Protein AF-G5ADM9-F1 (afdb_monomer)

Sequence (93 aa):
MHGRFISLSQLSFEIRAANVEQGPGGCNVAKTKTNMALCESTLRHAFPKLETSERGRQLAARLRGQRSETSGVAVFGWDNEEGRVLSVGSESD

Nearest PDB structures (foldseek):
  3d2l-assembly1_A  TM=5.410E-01  e=1.944E+00  Exiguobacterium sibiricum 255-15
  7zkg-assembly1_A  TM=5.712E-01  e=9.875E+00  Streptomyces griseofuscus
  5w17-assembly1_A  TM=4.490E-01  e=7.387E+00  Campylobacter jejuni subsp. jejuni NCTC 11168 = ATCC 700819
  5w2d-assembly1_A  TM=4.414E-01  e=7.829E+00  Campylobacter jejuni

Mean predicted aligned error: 8.53 Å

Solvent-accessible surface area (backbone atoms only — not comparable to full-atom values): 5407 Å² total; per-residue (Å²): 135,86,85,81,87,73,72,66,75,51,102,45,37,41,49,41,72,79,46,78,44,85,41,79,95,65,22,40,36,27,40,32,42,36,42,34,43,31,39,71,69,48,44,46,67,80,38,72,66,39,66,79,43,72,72,30,38,56,50,49,62,69,44,46,78,39,72,49,80,41,53,34,40,35,39,32,36,56,37,84,90,78,74,41,79,76,43,80,49,77,51,66,117

Secondary structure (DSSP, 8-state):
--PPP----BTTEEEEEEEEEE-GGG-EEEEEEEEEE--HHHHHHH-TTGGGSHHHHHHHHHHTT-EEEEEEEEEEEEETTTTEEEEEEEEE-

pLDDT: mean 81.34, std 14.5, range [35.28, 96.69]

Radius of gyration: 17.34 Å; Cα contacts (8 Å, |Δi|>4): 164; chains: 1; bounding box: 40×20×50 Å

Foldseek 3Di:
DDDDWDWDDDPFKTKTFPDWDQDPPRKIKTKIKIKGQLAPVNCCVVPVCQCVDPNSVVVSVVSHRDMDIKIKMKIFDADPVVGDTPDIDMDID

Organism: Phytophthora sojae (strain P6497) (NCBI:txid1094619)

Structure (mmCIF, N/CA/C/O backbone):
data_AF-G5ADM9-F1
#
_entry.id   AF-G5ADM9-F1
#
loop_
_atom_site.group_PDB
_atom_site.id
_atom_site.type_symbol
_atom_site.label_atom_id
_atom_site.label_alt_id
_atom_site.label_comp_id
_atom_site.label_asym_id
_atom_site.label_entity_id
_atom_site.label_seq_id
_atom_site.pdbx_PDB_ins_code
_atom_site.Cartn_x
_atom_site.Cartn_y
_atom_site.Cartn_z
_atom_site.occupancy
_atom_site.B_iso_or_equiv
_atom_site.auth_seq_id
_atom_site.auth_c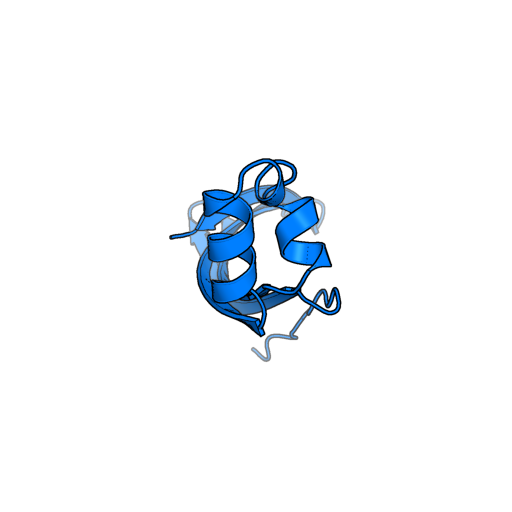omp_id
_atom_site.auth_asym_id
_atom_site.auth_atom_id
_atom_site.pdbx_PDB_model_num
ATOM 1 N N . MET A 1 1 ? 0.483 -2.257 -28.163 1.00 35.28 1 MET A N 1
ATOM 2 C CA . MET A 1 1 ? 0.940 -3.200 -27.121 1.00 35.28 1 MET A CA 1
ATOM 3 C C . MET A 1 1 ? -0.264 -3.559 -26.266 1.00 35.28 1 MET A C 1
ATOM 5 O O . MET A 1 1 ? -0.890 -2.652 -25.740 1.00 35.28 1 MET A O 1
ATOM 9 N N . HIS A 1 2 ? -0.654 -4.834 -26.206 1.00 40.78 2 HIS A N 1
ATOM 10 C CA . HIS A 1 2 ? -1.789 -5.285 -25.393 1.00 40.78 2 HIS A CA 1
ATOM 11 C C . HIS A 1 2 ? -1.264 -5.676 -24.006 1.00 40.78 2 HIS A C 1
ATOM 13 O O . HIS A 1 2 ? -0.666 -6.739 -23.854 1.00 40.78 2 HIS A O 1
ATOM 19 N N . GLY A 1 3 ? -1.416 -4.792 -23.016 1.00 36.22 3 GLY A N 1
ATOM 20 C CA . GLY A 1 3 ? -1.034 -5.074 -21.631 1.00 36.22 3 GLY A CA 1
ATOM 21 C C . GLY A 1 3 ? -1.901 -6.196 -21.057 1.00 36.22 3 GLY A C 1
ATOM 22 O O . GLY A 1 3 ? -3.127 -6.107 -21.069 1.00 36.22 3 GLY A O 1
ATOM 23 N N . ARG A 1 4 ? -1.273 -7.277 -20.587 1.00 41.06 4 ARG A N 1
ATOM 24 C CA . ARG A 1 4 ? -1.953 -8.409 -19.947 1.00 41.06 4 ARG A CA 1
ATOM 25 C C . ARG A 1 4 ? -2.092 -8.119 -18.452 1.00 41.06 4 ARG A C 1
ATOM 27 O O . ARG A 1 4 ? -1.094 -7.958 -17.758 1.00 41.06 4 ARG A O 1
ATOM 34 N N . PHE A 1 5 ? -3.332 -8.048 -17.974 1.00 51.03 5 PHE A N 1
ATOM 35 C CA . PHE A 1 5 ? -3.658 -7.796 -16.572 1.00 51.03 5 PHE A CA 1
ATOM 36 C C . PHE A 1 5 ? -3.275 -8.994 -15.690 1.00 51.03 5 PHE A C 1
ATOM 38 O O . PHE A 1 5 ? -3.641 -10.130 -15.991 1.00 51.03 5 PHE A O 1
ATOM 45 N N . ILE A 1 6 ? -2.571 -8.735 -14.586 1.00 47.03 6 ILE A N 1
ATOM 46 C CA . ILE A 1 6 ? -2.330 -9.702 -13.508 1.00 47.03 6 ILE A CA 1
ATOM 47 C C . ILE A 1 6 ? -3.017 -9.136 -12.263 1.00 47.03 6 ILE A C 1
ATOM 49 O O . ILE A 1 6 ? -2.649 -8.062 -11.797 1.00 47.03 6 ILE A O 1
ATOM 53 N N . SER A 1 7 ? -4.043 -9.830 -11.768 1.00 45.12 7 SER A N 1
ATOM 54 C CA . SER A 1 7 ? -4.765 -9.479 -10.540 1.00 45.12 7 SER A CA 1
ATOM 55 C C . SER A 1 7 ? -4.446 -10.518 -9.468 1.00 45.12 7 SER A C 1
ATOM 57 O O . SER A 1 7 ? -4.631 -11.715 -9.687 1.00 45.12 7 SER A O 1
ATOM 59 N N . LEU A 1 8 ? -3.939 -10.067 -8.321 1.00 47.31 8 LEU A N 1
ATOM 60 C CA . LEU A 1 8 ? -3.836 -10.870 -7.103 1.00 47.31 8 LEU A CA 1
ATOM 61 C C . LEU A 1 8 ? -5.109 -10.625 -6.294 1.00 47.31 8 LEU A C 1
ATOM 63 O O . LEU A 1 8 ? -5.209 -9.626 -5.587 1.00 47.31 8 LEU A O 1
ATOM 67 N N . SER A 1 9 ? -6.095 -11.514 -6.422 1.00 47.50 9 SER A N 1
ATOM 68 C CA . SER A 1 9 ? -7.326 -11.432 -5.639 1.00 47.50 9 SER A CA 1
ATOM 69 C C . SER A 1 9 ? -7.163 -12.184 -4.318 1.00 47.50 9 SER A C 1
ATOM 71 O O . SER A 1 9 ? -7.258 -13.412 -4.273 1.00 47.50 9 SER A O 1
ATOM 73 N N . GLN A 1 10 ? -6.975 -11.455 -3.224 1.00 53.22 10 GLN A N 1
ATOM 74 C CA . GLN A 1 10 ? -7.532 -11.901 -1.947 1.00 53.22 10 GLN A CA 1
ATOM 75 C C . GLN A 1 10 ? -8.979 -11.386 -1.913 1.00 53.22 10 GLN A C 1
ATOM 77 O O . GLN A 1 10 ? -9.254 -10.321 -2.450 1.00 53.22 10 GLN A O 1
ATOM 82 N N . LEU A 1 11 ? -9.933 -12.125 -1.339 1.00 58.62 11 LEU A N 1
ATOM 83 C CA . LEU A 1 11 ? -11.379 -11.821 -1.431 1.00 58.62 11 LEU A CA 1
ATOM 84 C C . LEU A 1 11 ? -11.787 -10.382 -1.032 1.00 58.62 11 LEU A C 1
ATOM 86 O O . LEU A 1 11 ? -12.882 -9.944 -1.376 1.00 58.62 11 LEU A O 1
ATOM 90 N N . SER A 1 12 ? -10.928 -9.647 -0.321 1.00 65.50 12 SER A N 1
ATOM 91 C CA . SER A 1 12 ? -11.134 -8.256 0.089 1.00 65.50 12 SER A CA 1
ATOM 92 C C . SER A 1 12 ? -10.165 -7.247 -0.540 1.00 65.50 12 SER A C 1
ATOM 94 O O . SER A 1 12 ? -10.255 -6.066 -0.210 1.00 65.50 12 SER A O 1
ATOM 96 N N . PHE A 1 13 ? -9.258 -7.676 -1.419 1.00 70.38 13 PHE A N 1
ATOM 97 C CA . PHE A 1 13 ? -8.166 -6.859 -1.935 1.00 70.38 13 PHE A CA 1
ATOM 98 C C . PHE A 1 13 ? -7.934 -7.104 -3.424 1.00 70.38 13 PHE A C 1
ATOM 100 O O . PHE A 1 13 ? -7.667 -8.227 -3.854 1.00 70.38 13 PHE A O 1
ATOM 107 N N . GLU A 1 14 ? -8.016 -6.030 -4.200 1.00 79.44 14 GLU A N 1
ATOM 108 C CA . GLU A 1 14 ? -7.742 -6.034 -5.626 1.00 79.44 14 GLU A CA 1
ATOM 109 C C . GLU A 1 14 ? -6.768 -4.904 -5.965 1.00 79.44 14 GLU A C 1
ATOM 111 O O . GLU A 1 14 ? -7.082 -3.730 -5.774 1.00 79.44 14 GLU A O 1
ATOM 116 N N . ILE A 1 15 ? -5.604 -5.254 -6.515 1.00 76.19 15 ILE A N 1
ATOM 117 C CA . ILE A 1 15 ? -4.700 -4.290 -7.151 1.00 76.19 15 ILE A CA 1
ATOM 118 C C . ILE A 1 15 ? -4.862 -4.419 -8.656 1.00 76.19 15 ILE A C 1
ATOM 120 O O . ILE A 1 15 ? -4.718 -5.505 -9.221 1.00 76.19 15 ILE A O 1
ATOM 124 N N . ARG A 1 16 ? -5.097 -3.291 -9.319 1.00 78.25 16 ARG A N 1
ATOM 125 C CA . ARG A 1 16 ? -5.056 -3.184 -10.774 1.00 78.25 16 ARG A CA 1
ATOM 126 C C . ARG A 1 16 ? -3.915 -2.272 -11.183 1.00 78.25 16 ARG A C 1
ATOM 128 O O . ARG A 1 16 ? -3.885 -1.109 -10.792 1.00 78.25 16 ARG A O 1
ATOM 135 N N . ALA A 1 17 ? -3.009 -2.780 -12.012 1.00 74.88 17 ALA A N 1
ATOM 136 C CA . ALA A 1 17 ? -2.107 -1.925 -12.771 1.00 74.88 17 ALA A CA 1
ATOM 137 C C . ALA A 1 17 ? -2.907 -1.282 -13.914 1.00 74.88 17 ALA A C 1
ATOM 139 O O . ALA A 1 17 ? -3.450 -1.985 -14.765 1.00 74.88 17 ALA A O 1
ATOM 140 N N . ALA A 1 18 ? -3.027 0.043 -13.898 1.00 70.81 18 ALA A N 1
ATOM 141 C CA . ALA A 1 18 ? -3.748 0.802 -14.915 1.00 70.81 18 ALA A CA 1
ATOM 142 C C . ALA A 1 18 ? -2.880 1.046 -16.156 1.00 70.81 18 ALA A C 1
ATOM 144 O O . ALA A 1 18 ? -3.380 1.010 -17.276 1.00 70.81 18 ALA A O 1
ATOM 145 N N . ASN A 1 19 ? -1.582 1.275 -15.954 1.00 79.25 19 ASN A N 1
ATOM 146 C CA . ASN A 1 19 ? -0.605 1.375 -17.028 1.00 79.25 19 ASN A CA 1
ATOM 147 C C . ASN A 1 19 ? 0.774 0.962 -16.520 1.00 79.25 19 ASN A C 1
ATOM 149 O O . ASN A 1 19 ? 1.077 1.200 -15.350 1.00 79.25 19 ASN A O 1
ATOM 153 N N . VAL A 1 20 ? 1.586 0.377 -17.398 1.00 82.38 20 VAL A N 1
ATOM 154 C CA . VAL A 1 20 ? 3.006 0.110 -17.156 1.00 82.38 20 VAL A CA 1
ATOM 155 C C . VAL A 1 20 ? 3.789 0.851 -18.226 1.00 82.38 20 VAL A C 1
ATOM 157 O O . VAL A 1 20 ? 3.600 0.614 -19.417 1.00 82.38 20 VAL A O 1
ATOM 160 N N . GLU A 1 21 ? 4.643 1.764 -17.794 1.00 86.00 21 GLU A N 1
ATOM 161 C CA . GLU A 1 21 ? 5.432 2.639 -18.654 1.00 86.00 21 GLU A CA 1
ATOM 162 C C . GLU A 1 21 ? 6.917 2.482 -18.322 1.00 86.00 21 GLU A C 1
ATOM 164 O O . GLU A 1 21 ? 7.289 2.126 -17.200 1.00 86.00 21 GLU A O 1
ATOM 169 N N . GLN A 1 22 ? 7.782 2.752 -19.297 1.00 83.12 22 GLN A N 1
ATOM 170 C CA . GLN A 1 22 ? 9.219 2.760 -19.062 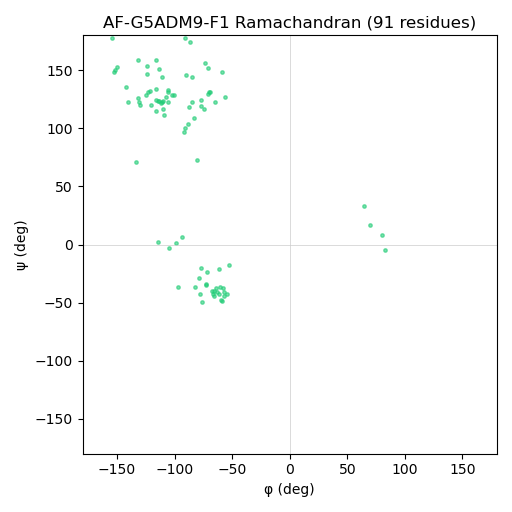1.00 83.12 22 GLN A CA 1
ATOM 171 C C . GLN A 1 22 ? 9.601 4.057 -18.341 1.00 83.12 22 GLN A C 1
ATOM 173 O O . GLN A 1 22 ? 9.366 5.156 -18.842 1.00 83.12 22 GLN A O 1
ATOM 178 N N . GLY A 1 23 ? 10.160 3.919 -17.145 1.00 80.00 23 GLY A N 1
ATOM 179 C CA . GLY A 1 23 ? 10.668 5.014 -16.335 1.00 80.00 23 GLY A CA 1
ATOM 180 C C . GLY A 1 23 ? 12.152 5.308 -16.584 1.00 80.00 23 GLY A C 1
ATOM 181 O O . GLY A 1 23 ? 12.829 4.611 -17.348 1.00 80.00 23 GLY A O 1
ATOM 182 N N . PRO A 1 24 ? 12.692 6.339 -15.915 1.00 76.75 24 PRO A N 1
ATOM 183 C CA . PRO A 1 24 ? 14.109 6.680 -15.988 1.00 76.75 24 PRO A CA 1
ATOM 184 C C . PRO A 1 24 ? 15.000 5.518 -15.529 1.00 76.75 24 PRO A C 1
ATOM 186 O O . PRO A 1 24 ? 14.626 4.745 -14.648 1.00 76.75 24 PRO A O 1
ATOM 189 N N . GLY A 1 25 ? 16.197 5.407 -16.108 1.00 79.88 25 GLY A N 1
ATOM 190 C CA . GLY A 1 25 ? 17.186 4.407 -15.687 1.00 79.88 25 GLY A CA 1
ATOM 191 C C . GLY A 1 25 ? 16.823 2.955 -16.017 1.00 79.88 25 GLY A C 1
ATOM 192 O O . GLY A 1 25 ? 17.402 2.047 -15.433 1.00 79.88 25 GLY A O 1
ATOM 193 N N . GLY A 1 26 ? 15.872 2.720 -16.930 1.00 78.38 26 GLY A N 1
ATOM 194 C CA . GLY A 1 26 ? 15.454 1.368 -17.324 1.00 78.38 26 GLY A CA 1
ATOM 195 C C . GLY A 1 26 ? 14.472 0.702 -16.355 1.00 78.38 26 GLY A C 1
ATOM 196 O O . GLY A 1 26 ? 14.159 -0.474 -16.523 1.00 78.38 26 GLY A O 1
ATOM 197 N N . CYS A 1 27 ? 13.964 1.439 -15.364 1.00 81.88 27 CYS A N 1
ATOM 198 C CA . CYS A 1 27 ? 12.915 0.960 -14.471 1.00 81.88 27 CYS A CA 1
ATOM 199 C C . CYS A 1 27 ? 11.569 0.861 -15.202 1.00 81.88 27 CYS A C 1
ATOM 201 O O . CYS A 1 27 ? 11.287 1.640 -16.109 1.00 81.88 27 CYS A O 1
ATOM 203 N N . ASN A 1 28 ? 10.695 -0.041 -14.762 1.00 85.75 28 ASN A N 1
ATOM 204 C CA . ASN A 1 28 ? 9.295 -0.065 -15.184 1.00 85.75 28 ASN A CA 1
ATOM 205 C C . ASN A 1 28 ? 8.432 0.573 -14.097 1.00 85.75 28 ASN A C 1
ATOM 207 O O . ASN A 1 28 ? 8.527 0.206 -12.929 1.00 85.75 28 ASN A O 1
ATOM 211 N N . VAL A 1 29 ? 7.586 1.525 -14.471 1.00 86.50 29 VAL A N 1
ATOM 212 C CA . VAL A 1 29 ? 6.713 2.252 -13.549 1.00 86.50 29 VAL A CA 1
ATOM 213 C C . VAL A 1 29 ? 5.274 1.860 -13.835 1.00 86.50 29 VAL A C 1
ATOM 215 O O . VAL A 1 29 ? 4.785 2.027 -14.950 1.00 86.50 29 VAL A O 1
ATOM 218 N N . ALA A 1 30 ? 4.585 1.338 -12.826 1.00 88.06 30 ALA A N 1
ATOM 219 C CA . ALA A 1 30 ? 3.191 0.950 -12.911 1.00 88.06 30 ALA A CA 1
ATOM 220 C C . ALA A 1 30 ? 2.322 1.879 -12.065 1.00 88.06 30 ALA A C 1
ATOM 222 O O . ALA A 1 30 ? 2.502 1.972 -10.852 1.00 88.06 30 ALA A O 1
ATOM 223 N N . LYS A 1 31 ? 1.332 2.524 -12.685 1.00 88.25 31 LYS A N 1
ATOM 224 C CA . LYS A 1 31 ? 0.270 3.211 -11.937 1.00 88.25 31 LYS A CA 1
ATOM 225 C C . LYS A 1 31 ? -0.701 2.163 -11.420 1.00 88.25 31 LYS A C 1
ATOM 227 O O . LYS A 1 31 ? -1.231 1.381 -12.214 1.00 88.25 31 LYS A O 1
ATOM 232 N N . THR A 1 32 ? -0.939 2.138 -10.118 1.00 85.88 32 THR A N 1
ATOM 233 C CA . THR A 1 32 ? -1.822 1.168 -9.475 1.00 85.88 32 THR A CA 1
ATOM 234 C C . THR A 1 32 ? -3.084 1.838 -8.956 1.00 85.88 32 THR A C 1
ATOM 236 O O . THR A 1 32 ? -3.079 2.976 -8.492 1.00 85.88 32 THR A O 1
ATOM 239 N N . LYS A 1 33 ? -4.192 1.108 -9.047 1.00 87.12 33 LYS A N 1
ATOM 240 C CA . LYS A 1 33 ? -5.397 1.360 -8.268 1.00 87.12 33 LYS A CA 1
ATOM 241 C C . LYS A 1 33 ? -5.632 0.170 -7.362 1.00 87.12 33 LYS A C 1
ATOM 243 O O . LYS A 1 33 ? -5.734 -0.961 -7.841 1.00 87.12 33 LYS A O 1
ATOM 248 N N . THR A 1 34 ? -5.737 0.441 -6.075 1.00 85.12 34 THR A N 1
ATOM 249 C CA . THR A 1 34 ? -5.981 -0.557 -5.046 1.00 85.12 34 THR A CA 1
ATOM 250 C C . THR A 1 34 ? -7.385 -0.364 -4.515 1.00 85.12 34 THR A C 1
ATOM 252 O O . THR A 1 34 ? -7.698 0.672 -3.937 1.00 85.12 34 THR A O 1
ATOM 255 N N . ASN A 1 35 ? -8.228 -1.370 -4.708 1.00 85.31 35 ASN A N 1
ATOM 256 C CA . ASN A 1 35 ? -9.566 -1.421 -4.152 1.00 85.31 35 ASN A CA 1
ATOM 257 C C . ASN A 1 35 ? -9.592 -2.421 -3.004 1.00 85.31 35 ASN A C 1
ATOM 259 O O . ASN A 1 35 ? -9.277 -3.600 -3.181 1.00 85.31 35 ASN A O 1
ATOM 263 N N . MET A 1 36 ? -9.990 -1.954 -1.826 1.00 85.88 36 MET A N 1
ATOM 264 C CA . MET A 1 36 ? -10.070 -2.784 -0.633 1.00 85.88 36 MET A CA 1
ATOM 265 C C . MET A 1 36 ? -11.468 -2.716 -0.029 1.00 85.88 36 MET A C 1
ATOM 267 O O . MET A 1 36 ? -12.011 -1.641 0.222 1.00 85.88 36 MET A O 1
ATOM 271 N N . ALA A 1 37 ? -12.057 -3.882 0.221 1.00 87.62 37 ALA A N 1
ATOM 272 C CA . ALA A 1 37 ? -13.260 -3.999 1.027 1.00 87.62 37 ALA A CA 1
ATOM 273 C C . ALA A 1 37 ? -12.871 -4.070 2.509 1.00 87.62 37 ALA A C 1
ATOM 275 O O . ALA A 1 37 ? -12.149 -4.974 2.945 1.00 87.62 37 ALA A O 1
ATOM 276 N N . LEU A 1 38 ? -13.397 -3.140 3.301 1.00 88.50 38 LEU A N 1
ATOM 277 C CA . LEU A 1 38 ? -13.238 -3.124 4.749 1.00 88.50 38 LEU A CA 1
ATOM 278 C C . LEU A 1 38 ? -14.230 -4.111 5.374 1.00 88.50 38 LEU A C 1
ATOM 280 O O . LEU A 1 38 ? -15.254 -3.736 5.938 1.00 88.50 38 LEU A O 1
ATOM 284 N N . CYS A 1 39 ? -13.964 -5.408 5.229 1.00 87.88 39 CYS A N 1
ATOM 285 C CA . CYS A 1 39 ? -14.686 -6.452 5.950 1.00 87.88 39 CYS A CA 1
ATOM 286 C C . CYS A 1 39 ? -14.053 -6.707 7.328 1.00 87.88 39 CYS A C 1
ATOM 288 O O . CYS A 1 39 ? -13.007 -6.155 7.674 1.00 87.88 39 CYS A O 1
ATOM 290 N N . GLU A 1 40 ? -14.697 -7.549 8.135 1.00 87.00 40 GLU A N 1
ATOM 291 C CA . GLU A 1 40 ? -14.234 -7.859 9.490 1.00 87.00 40 GLU A CA 1
ATOM 292 C C . GLU A 1 40 ? -12.799 -8.409 9.522 1.00 87.00 40 GLU A C 1
ATOM 294 O O . GLU A 1 40 ? -12.010 -8.002 10.374 1.00 87.00 40 GLU A O 1
ATOM 299 N N . SER A 1 41 ? -12.425 -9.280 8.577 1.00 86.25 41 SER A N 1
ATOM 300 C CA . SER A 1 41 ? -11.059 -9.810 8.494 1.00 86.25 41 SER A CA 1
ATOM 301 C C . SER A 1 41 ? -10.039 -8.730 8.128 1.00 86.25 41 SER A C 1
ATOM 303 O O . SER A 1 41 ? -8.993 -8.658 8.770 1.00 86.25 41 SER A O 1
ATOM 305 N N . THR A 1 42 ? -10.357 -7.847 7.173 1.00 84.56 42 THR A N 1
ATOM 306 C CA . THR A 1 42 ? -9.504 -6.707 6.802 1.00 84.56 42 THR A CA 1
ATOM 307 C C . THR A 1 42 ? -9.260 -5.788 7.999 1.00 84.56 42 THR A 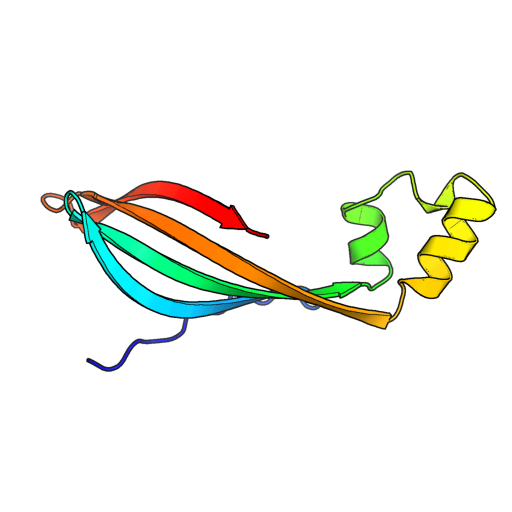C 1
ATOM 309 O O . THR A 1 42 ? -8.115 -5.462 8.302 1.00 84.56 42 THR A O 1
ATOM 312 N N . LEU A 1 43 ? -10.317 -5.411 8.728 1.00 88.81 43 LEU A N 1
ATOM 313 C CA . LEU A 1 43 ? -10.200 -4.519 9.885 1.00 88.81 43 LEU A CA 1
ATOM 314 C C . LEU A 1 43 ? -9.412 -5.154 11.036 1.00 88.81 43 LEU A C 1
ATOM 316 O O . LEU A 1 43 ? -8.589 -4.476 11.646 1.00 88.81 43 LEU A O 1
ATOM 320 N N . ARG A 1 44 ? -9.607 -6.451 11.307 1.00 88.44 44 ARG A N 1
ATOM 321 C CA . ARG A 1 44 ? -8.823 -7.181 12.318 1.00 88.44 44 ARG A CA 1
ATOM 322 C C . ARG A 1 44 ? -7.345 -7.277 11.959 1.00 88.44 44 ARG A C 1
ATOM 324 O O . ARG A 1 44 ? -6.508 -7.213 12.852 1.00 88.44 44 ARG A O 1
ATOM 331 N N . HIS A 1 45 ? -7.029 -7.446 10.677 1.00 85.62 45 HIS A N 1
ATOM 332 C CA . HIS A 1 45 ? -5.648 -7.568 10.227 1.00 85.62 45 HIS A CA 1
ATOM 333 C C . HIS A 1 45 ? -4.932 -6.211 10.205 1.00 85.62 45 HIS A C 1
ATOM 335 O O . HIS A 1 45 ? -3.856 -6.079 10.780 1.00 85.62 45 HIS A O 1
ATOM 341 N N . ALA A 1 46 ? -5.546 -5.192 9.597 1.00 85.12 46 ALA A N 1
ATOM 342 C CA . ALA A 1 46 ? -4.958 -3.858 9.470 1.00 85.12 46 ALA A CA 1
ATOM 343 C C . ALA A 1 46 ? -4.946 -3.083 10.800 1.00 85.12 46 ALA A C 1
ATOM 345 O O . ALA A 1 46 ? -4.020 -2.323 11.075 1.00 85.12 46 ALA A O 1
ATOM 346 N N . PHE A 1 47 ? -5.959 -3.288 11.647 1.00 89.69 47 PHE A N 1
ATOM 347 C CA . PHE A 1 47 ? -6.127 -2.570 12.907 1.00 89.69 47 PHE A CA 1
ATOM 348 C C . PHE A 1 47 ? -6.452 -3.544 14.055 1.00 89.69 47 PHE A C 1
ATOM 350 O O . PHE A 1 47 ? -7.559 -3.532 14.598 1.00 89.69 47 PHE A O 1
ATOM 357 N N . PRO A 1 48 ? -5.488 -4.366 14.506 1.00 90.69 48 PRO A N 1
ATOM 358 C CA . PRO A 1 48 ? -5.736 -5.446 15.471 1.00 90.69 48 PRO A CA 1
ATOM 359 C C . PRO A 1 48 ? -6.265 -4.964 16.828 1.00 90.69 48 PRO A C 1
ATOM 361 O O . PRO A 1 48 ? -6.894 -5.720 17.562 1.00 90.69 48 PRO A O 1
ATOM 364 N N . LYS A 1 49 ? -6.041 -3.689 17.169 1.00 94.00 49 LYS A N 1
ATOM 365 C CA . LYS A 1 49 ? -6.522 -3.075 18.415 1.00 94.00 49 LYS A CA 1
ATOM 366 C C . LYS A 1 49 ? -7.808 -2.260 18.247 1.00 94.00 49 LYS A C 1
ATOM 368 O O . LYS A 1 49 ? -8.286 -1.696 19.232 1.00 94.00 49 LYS A O 1
ATOM 373 N N . LEU A 1 50 ? -8.379 -2.200 17.041 1.00 93.69 50 LEU A N 1
ATOM 374 C CA . LEU A 1 50 ? -9.522 -1.341 16.729 1.00 93.69 50 LEU A CA 1
ATOM 375 C C . LEU A 1 50 ? -10.723 -1.633 17.627 1.00 93.69 50 LEU A C 1
ATOM 377 O O . LEU A 1 50 ? -11.372 -0.706 18.070 1.00 93.69 50 LEU A O 1
ATOM 381 N N . GLU A 1 51 ? -10.991 -2.888 17.978 1.00 93.44 51 GLU A N 1
ATOM 382 C CA . GLU A 1 51 ? -12.194 -3.255 18.745 1.00 93.44 51 GLU A CA 1
ATOM 383 C C . GLU A 1 51 ? -11.982 -3.312 20.272 1.00 93.44 51 GLU A C 1
ATOM 385 O O . GLU A 1 51 ? -12.893 -3.674 21.023 1.00 93.44 51 GLU A O 1
ATOM 39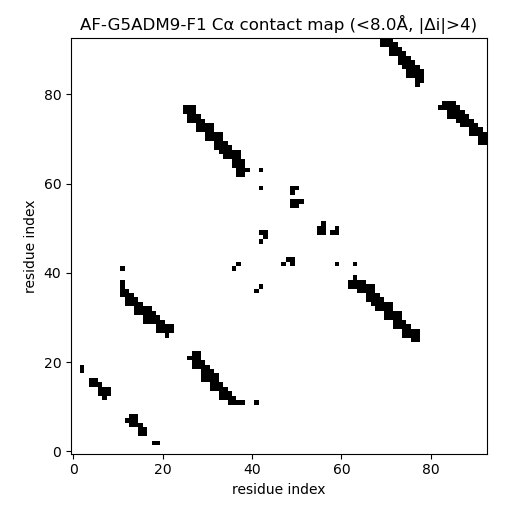0 N N . THR A 1 52 ? -10.802 -2.913 20.762 1.00 95.69 52 THR A N 1
ATOM 391 C CA . THR A 1 52 ? -10.460 -2.981 22.199 1.00 95.69 52 THR A CA 1
ATOM 392 C C . THR A 1 52 ? -11.200 -1.947 23.051 1.00 95.69 52 THR A C 1
ATOM 394 O O . THR A 1 52 ? -11.414 -2.165 24.240 1.00 95.69 52 THR A O 1
ATOM 397 N N . SER A 1 53 ? -11.654 -0.847 22.447 1.00 96.38 53 SER A N 1
ATOM 398 C CA . SER A 1 53 ? -12.441 0.202 23.106 1.00 96.38 53 SER A CA 1
ATOM 399 C C . SER A 1 53 ? -13.844 0.300 22.510 1.00 96.38 53 SER A C 1
ATOM 401 O O . SER A 1 53 ? -14.080 -0.103 21.372 1.00 96.38 53 SER A O 1
ATOM 403 N N . GLU A 1 54 ? -14.783 0.879 23.258 1.00 96.38 54 GLU A N 1
ATOM 404 C CA . GLU A 1 54 ? -16.142 1.123 22.764 1.00 96.38 54 GLU A CA 1
ATOM 405 C C . GLU A 1 54 ? -16.153 2.030 21.527 1.00 96.38 54 GLU A C 1
ATOM 407 O O . GLU A 1 54 ? -16.740 1.675 20.504 1.00 96.38 54 GLU A O 1
ATOM 412 N N . ARG A 1 55 ? -15.417 3.148 21.575 1.00 96.06 55 ARG A N 1
ATOM 413 C CA . ARG A 1 55 ? -15.232 4.050 20.428 1.00 96.06 55 ARG A CA 1
ATOM 414 C C . ARG A 1 55 ? -14.693 3.304 19.209 1.00 96.06 55 ARG A C 1
ATOM 416 O O . ARG A 1 55 ? -15.132 3.529 18.085 1.00 96.06 55 ARG A O 1
ATOM 423 N N . GLY A 1 56 ? -13.732 2.420 19.438 1.00 96.06 56 GLY A N 1
ATOM 424 C CA . GLY A 1 56 ? -13.122 1.622 18.395 1.00 96.06 56 GLY A CA 1
ATOM 425 C C . GLY A 1 56 ? -14.081 0.599 17.770 1.00 96.06 56 GLY A C 1
ATOM 426 O O . GLY A 1 56 ? -14.136 0.491 16.547 1.00 96.06 56 GLY A O 1
ATOM 427 N N . ARG A 1 57 ? -14.933 -0.059 18.570 1.00 95.62 57 ARG A N 1
ATOM 428 C CA . ARG A 1 57 ? -16.020 -0.923 18.066 1.00 95.62 57 ARG A CA 1
ATOM 429 C C . ARG A 1 57 ? -17.038 -0.154 17.225 1.00 95.62 57 ARG A C 1
ATOM 431 O O . ARG A 1 57 ? -17.438 -0.633 16.167 1.00 95.62 57 ARG A O 1
ATOM 438 N N . GLN A 1 58 ? -17.424 1.048 17.653 1.00 96.69 58 GLN A N 1
ATOM 439 C CA . GLN A 1 58 ? -18.315 1.916 16.873 1.00 96.69 58 GLN A CA 1
ATOM 440 C C . GLN A 1 58 ? -17.673 2.330 15.540 1.00 96.69 58 GLN A C 1
ATOM 442 O O . GLN A 1 58 ? -18.335 2.327 14.503 1.00 96.69 58 GLN A O 1
ATOM 447 N N . LEU A 1 59 ? -16.373 2.641 15.541 1.00 94.69 59 LEU A N 1
ATOM 448 C CA . LEU A 1 59 ? -15.635 2.945 14.317 1.00 94.69 59 LEU A CA 1
ATOM 449 C C . LEU A 1 59 ? -15.542 1.723 13.393 1.00 94.69 59 LEU A C 1
ATOM 451 O O . LEU A 1 59 ? -15.821 1.849 12.204 1.00 94.69 59 LEU A O 1
ATOM 455 N N . ALA A 1 60 ? -15.233 0.539 13.930 1.00 93.94 60 ALA A N 1
ATOM 456 C CA . ALA A 1 60 ? -15.225 -0.705 13.165 1.00 93.94 60 ALA A CA 1
ATOM 457 C C . ALA A 1 60 ? -16.589 -0.963 12.509 1.00 93.94 60 ALA A C 1
ATOM 459 O O . ALA A 1 60 ? -16.642 -1.255 11.320 1.00 93.94 60 ALA A O 1
ATOM 460 N N . ALA A 1 61 ? -17.694 -0.773 13.237 1.00 94.31 61 ALA A N 1
ATOM 461 C CA . ALA A 1 61 ? -19.043 -0.917 12.689 1.00 94.31 61 ALA A CA 1
ATOM 462 C C . ALA A 1 61 ? -19.328 0.054 11.528 1.00 94.31 61 ALA A C 1
ATOM 464 O O . ALA A 1 61 ? -19.978 -0.334 10.564 1.00 94.31 61 ALA A O 1
ATOM 465 N N . ARG A 1 62 ? -18.810 1.289 11.585 1.00 93.44 62 ARG A N 1
ATOM 466 C CA . ARG A 1 62 ? -18.953 2.279 10.500 1.00 93.44 62 ARG A CA 1
ATOM 467 C C . ARG A 1 62 ? -18.095 1.962 9.276 1.00 93.44 62 ARG A C 1
ATOM 469 O O . ARG A 1 62 ? -18.503 2.263 8.159 1.00 93.44 62 ARG A O 1
ATOM 476 N N . LEU A 1 63 ? -16.905 1.402 9.491 1.00 91.31 63 LEU A N 1
ATOM 477 C CA . LEU A 1 63 ? -15.980 1.026 8.422 1.00 91.31 63 LEU A CA 1
ATOM 478 C C . LEU A 1 63 ? -16.385 -0.290 7.746 1.00 91.31 63 LEU A C 1
ATOM 480 O O . LEU A 1 63 ? -16.108 -0.472 6.564 1.00 91.31 63 LEU A O 1
ATOM 484 N N . ARG A 1 64 ? -17.055 -1.200 8.467 1.00 90.81 64 ARG A N 1
ATOM 485 C CA . ARG A 1 64 ? -17.512 -2.484 7.924 1.00 90.81 64 ARG A CA 1
ATOM 486 C C . ARG A 1 64 ? -18.407 -2.277 6.699 1.00 90.81 64 ARG A C 1
ATOM 488 O O . ARG A 1 64 ? -19.400 -1.560 6.751 1.00 90.81 64 ARG A O 1
ATOM 495 N N . GLY A 1 65 ? -18.054 -2.939 5.598 1.00 85.69 65 GLY A N 1
ATOM 496 C CA . GLY A 1 65 ? -18.793 -2.876 4.332 1.00 85.69 65 GLY A CA 1
ATOM 497 C C . GLY A 1 65 ? -18.453 -1.668 3.455 1.00 85.69 65 GLY A C 1
ATOM 498 O O . GLY A 1 65 ? -18.923 -1.602 2.321 1.00 85.69 65 GLY A O 1
ATOM 499 N N . GLN A 1 66 ? -17.609 -0.749 3.933 1.00 90.50 66 GLN A N 1
ATOM 500 C CA . GLN A 1 66 ? -17.068 0.320 3.101 1.00 90.50 66 GLN A CA 1
ATOM 501 C C . GLN A 1 66 ? -16.009 -0.223 2.139 1.00 90.50 66 GLN A C 1
ATOM 503 O O . GLN A 1 66 ? -15.369 -1.253 2.383 1.00 90.50 66 GLN A O 1
ATOM 508 N N . ARG A 1 67 ? -15.813 0.499 1.038 1.00 88.25 67 ARG A N 1
ATOM 509 C CA . ARG A 1 67 ? -14.724 0.268 0.091 1.00 88.25 67 ARG A CA 1
ATOM 510 C C . ARG A 1 67 ? -13.812 1.481 0.078 1.00 88.25 67 ARG A C 1
ATOM 512 O O . ARG A 1 67 ? -14.300 2.604 0.007 1.00 88.25 67 ARG A O 1
ATOM 519 N N . SER A 1 68 ? -12.511 1.240 0.133 1.00 86.06 68 SER A N 1
ATOM 520 C CA . SER A 1 68 ? -11.494 2.261 -0.096 1.00 86.06 68 SER A CA 1
ATOM 521 C C . SER A 1 68 ? -10.868 2.044 -1.469 1.00 86.06 68 SER A C 1
ATOM 523 O O . SER A 1 68 ? -10.501 0.915 -1.802 1.00 86.06 68 SER A O 1
ATOM 525 N N . GLU A 1 69 ? -10.745 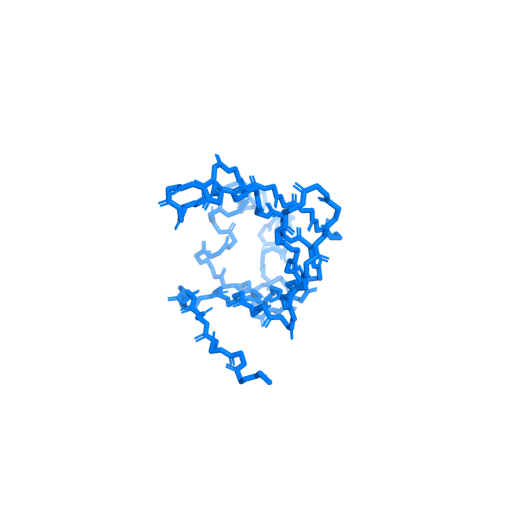3.120 -2.242 1.00 87.75 69 GLU A N 1
ATOM 526 C CA . GLU A 1 69 ? -9.915 3.170 -3.446 1.00 87.75 69 GLU A CA 1
ATOM 527 C C . GLU A 1 69 ? -8.685 4.025 -3.130 1.00 87.75 69 G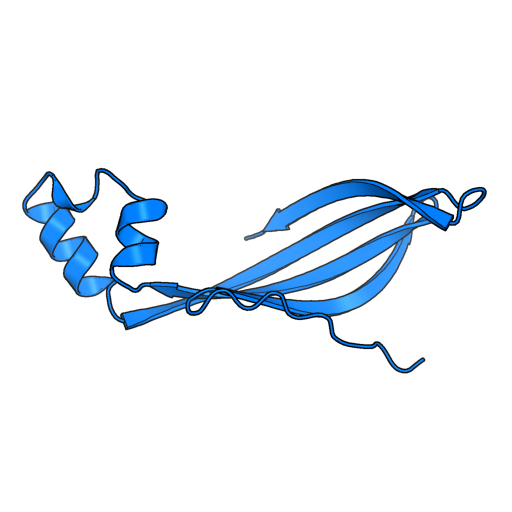LU A C 1
ATOM 529 O O . GLU A 1 69 ? -8.825 5.158 -2.671 1.00 87.75 69 GLU A O 1
ATOM 534 N N . THR A 1 70 ? -7.498 3.482 -3.380 1.00 87.94 70 THR A N 1
ATOM 535 C CA . THR A 1 70 ? -6.221 4.184 -3.226 1.00 87.94 70 THR A CA 1
ATOM 536 C C . THR A 1 70 ? -5.477 4.139 -4.551 1.00 87.94 70 THR A C 1
ATOM 538 O O . THR A 1 70 ? -5.354 3.073 -5.162 1.00 87.94 70 THR A O 1
ATOM 541 N N . SER A 1 71 ? -4.986 5.290 -5.002 1.00 89.50 71 SER A N 1
ATOM 542 C CA . SER A 1 71 ? -4.087 5.361 -6.152 1.00 89.50 71 SER A CA 1
ATOM 543 C C . SER A 1 71 ? -2.644 5.257 -5.676 1.00 89.50 71 SER A C 1
ATOM 545 O O . SER A 1 71 ? -2.299 5.706 -4.585 1.00 89.50 71 SER A O 1
ATOM 547 N N . GLY A 1 72 ? -1.801 4.632 -6.487 1.00 88.75 72 GLY A N 1
ATOM 548 C CA . GLY A 1 72 ? -0.398 4.466 -6.157 1.00 88.75 72 GLY A CA 1
ATOM 549 C C . GLY A 1 72 ? 0.485 4.307 -7.379 1.00 88.75 72 GLY A C 1
ATOM 550 O O . GLY A 1 72 ? 0.036 4.273 -8.531 1.00 88.75 72 GLY A O 1
ATOM 551 N N . VAL A 1 73 ? 1.777 4.210 -7.104 1.00 88.50 73 VAL A N 1
ATOM 552 C CA . VAL A 1 73 ? 2.821 3.975 -8.091 1.00 88.50 73 VAL A CA 1
ATOM 553 C C . VAL A 1 73 ? 3.709 2.855 -7.576 1.00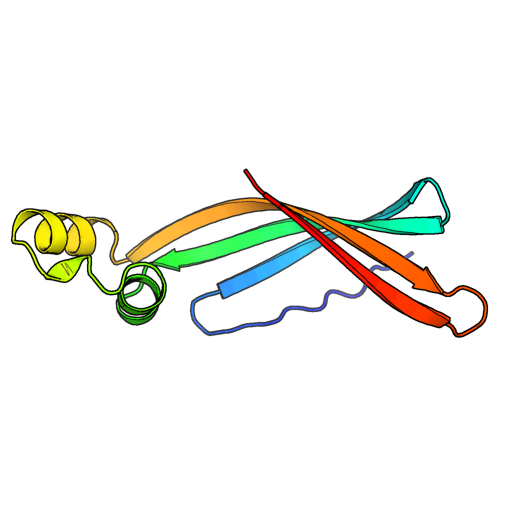 88.50 73 VAL A C 1
ATOM 555 O O . VAL A 1 73 ? 4.231 2.929 -6.469 1.00 88.50 73 VAL A O 1
ATOM 558 N N . ALA A 1 74 ? 3.891 1.817 -8.385 1.00 88.25 74 ALA A N 1
ATOM 559 C CA . ALA A 1 74 ? 4.890 0.785 -8.158 1.00 88.25 74 ALA A CA 1
ATOM 560 C C . ALA A 1 74 ? 6.047 0.969 -9.146 1.00 88.25 74 ALA A C 1
ATOM 562 O O . ALA A 1 74 ? 5.826 1.117 -10.347 1.00 88.25 74 ALA A O 1
ATOM 563 N N . VAL A 1 75 ? 7.281 0.953 -8.651 1.00 89.12 75 VAL A N 1
ATOM 564 C CA . VAL A 1 75 ? 8.501 1.076 -9.455 1.00 89.12 75 VAL A CA 1
ATOM 565 C C . VAL A 1 75 ? 9.257 -0.241 -9.389 1.00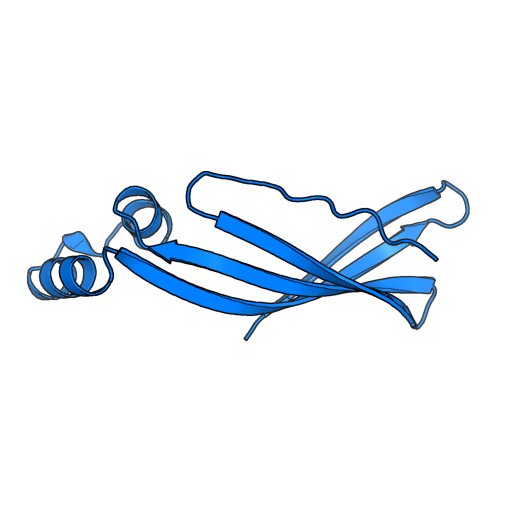 89.12 75 VAL A C 1
ATOM 567 O O . VAL A 1 75 ? 9.609 -0.703 -8.308 1.00 89.12 75 VAL A O 1
ATOM 570 N N . PHE A 1 76 ? 9.525 -0.832 -10.546 1.00 87.81 76 PHE A N 1
ATOM 571 C CA . PHE A 1 76 ? 10.263 -2.077 -10.690 1.00 87.81 76 PHE A CA 1
ATOM 572 C C . PHE A 1 76 ? 11.634 -1.783 -11.296 1.00 87.81 76 PHE A C 1
ATOM 574 O O . PHE A 1 76 ? 11.727 -1.416 -12.470 1.00 87.81 76 PHE A O 1
ATOM 581 N N . GLY A 1 77 ? 12.697 -1.958 -10.513 1.00 86.94 77 GLY A N 1
ATOM 582 C CA . GLY A 1 77 ? 14.052 -2.019 -11.054 1.00 86.94 77 GLY A CA 1
ATOM 583 C C . GLY A 1 77 ? 14.221 -3.324 -11.825 1.00 86.94 77 GLY A C 1
ATOM 584 O O . GLY A 1 77 ? 13.850 -4.385 -11.318 1.00 86.94 77 GLY A O 1
ATOM 585 N N . TRP A 1 78 ? 14.744 -3.255 -13.046 1.00 83.31 78 TRP A N 1
ATOM 586 C CA . TRP A 1 78 ? 14.817 -4.399 -13.954 1.00 83.31 78 TRP A CA 1
ATOM 587 C C . TRP A 1 78 ? 16.261 -4.700 -14.356 1.00 83.31 78 TRP A C 1
ATOM 589 O O . TRP A 1 78 ? 17.003 -3.800 -14.743 1.00 83.31 78 TRP A O 1
ATOM 599 N N . ASP A 1 79 ? 16.644 -5.970 -14.269 1.00 81.44 79 ASP A N 1
ATOM 600 C CA . ASP A 1 79 ? 17.886 -6.497 -14.820 1.00 81.44 79 ASP A CA 1
ATOM 601 C C . ASP A 1 79 ? 17.667 -6.798 -16.303 1.00 81.44 79 ASP A C 1
ATOM 603 O O . ASP A 1 79 ? 16.935 -7.726 -16.659 1.00 81.44 79 ASP A O 1
ATOM 607 N N . ASN A 1 80 ? 18.264 -5.992 -17.177 1.00 76.94 80 ASN A N 1
ATOM 608 C CA . ASN A 1 80 ? 18.144 -6.197 -18.619 1.00 76.94 80 ASN A CA 1
ATOM 609 C C . ASN A 1 80 ? 19.030 -7.339 -19.131 1.00 76.94 80 ASN A C 1
ATOM 611 O O . ASN A 1 80 ? 18.744 -7.862 -20.205 1.00 76.94 80 ASN A O 1
ATOM 615 N N . GLU A 1 81 ? 20.071 -7.731 -18.392 1.00 81.88 81 GLU A N 1
ATOM 616 C CA . GLU A 1 81 ? 20.946 -8.843 -18.777 1.00 81.88 81 GLU A CA 1
ATOM 617 C C . GLU A 1 81 ? 20.263 -10.179 -18.477 1.00 81.88 81 GLU A C 1
ATOM 619 O O . GLU A 1 81 ? 20.239 -11.082 -19.310 1.00 81.88 81 GLU A O 1
ATOM 624 N N . GLU A 1 82 ? 19.623 -10.271 -17.312 1.00 81.00 82 GLU A N 1
ATOM 625 C CA . GLU A 1 82 ? 19.060 -11.523 -16.797 1.00 81.00 82 GLU A CA 1
ATOM 626 C C . GLU A 1 82 ? 17.527 -11.596 -16.912 1.00 81.00 82 GLU A C 1
ATOM 628 O O . GLU A 1 82 ? 16.911 -12.602 -16.553 1.00 81.00 82 GLU A O 1
ATOM 633 N N . GLY A 1 83 ? 16.887 -10.526 -17.395 1.00 79.75 83 GLY A N 1
ATOM 634 C CA . GLY A 1 83 ? 15.449 -10.470 -17.664 1.00 79.75 83 GLY A CA 1
ATOM 635 C C . GLY A 1 83 ? 14.566 -10.604 -16.420 1.00 79.75 83 GLY A C 1
ATOM 636 O O . GLY A 1 83 ? 13.480 -11.182 -16.506 1.00 79.75 83 GLY A O 1
ATOM 637 N N . ARG A 1 84 ? 15.015 -10.106 -15.261 1.00 83.62 84 ARG A N 1
ATOM 638 C CA . ARG A 1 84 ? 14.330 -10.275 -13.965 1.00 83.62 84 ARG A CA 1
ATOM 639 C C . ARG A 1 84 ? 14.193 -8.971 -13.181 1.00 83.62 84 ARG A C 1
ATOM 641 O O . ARG A 1 84 ? 14.953 -8.029 -13.368 1.00 83.62 84 ARG A O 1
ATOM 648 N N . VAL A 1 85 ? 13.241 -8.935 -12.249 1.00 84.56 85 VAL A N 1
ATOM 649 C CA . VAL A 1 85 ? 13.077 -7.817 -11.303 1.00 84.56 85 VAL A CA 1
ATOM 650 C C . VAL A 1 85 ? 14.221 -7.828 -10.282 1.00 84.56 85 VAL A C 1
ATOM 652 O O . VAL A 1 85 ? 14.470 -8.854 -9.654 1.00 84.56 85 VAL A O 1
ATOM 655 N N . LEU A 1 86 ? 14.878 -6.683 -10.086 1.00 87.25 86 LEU A N 1
ATOM 656 C CA . LEU A 1 86 ? 15.913 -6.468 -9.064 1.00 87.25 86 LEU A CA 1
ATOM 657 C C . LEU A 1 86 ? 15.359 -5.818 -7.801 1.00 87.25 86 LEU A C 1
ATOM 659 O O . LEU A 1 86 ? 15.804 -6.113 -6.694 1.00 87.25 86 LEU A O 1
ATOM 663 N N . SER A 1 87 ? 14.404 -4.908 -7.963 1.00 86.12 87 SER A N 1
ATOM 664 C CA . SER A 1 87 ? 13.838 -4.151 -6.854 1.00 86.12 87 SER A CA 1
ATOM 665 C C . SER A 1 87 ? 12.389 -3.784 -7.125 1.00 86.12 87 SER A C 1
ATOM 667 O O . SER A 1 87 ? 11.965 -3.652 -8.274 1.00 86.12 87 SER A O 1
ATOM 669 N N . VAL A 1 88 ? 11.632 -3.621 -6.044 1.00 88.44 88 VAL A N 1
ATOM 670 C CA . VAL A 1 88 ? 10.252 -3.140 -6.076 1.00 88.44 88 VAL A CA 1
ATOM 671 C C . VAL A 1 88 ? 10.116 -2.033 -5.041 1.00 88.44 88 VAL A C 1
ATOM 673 O O . VAL A 1 88 ? 10.393 -2.250 -3.864 1.00 88.44 88 VAL A O 1
ATOM 676 N N . GLY A 1 89 ? 9.705 -0.851 -5.486 1.00 86.31 89 GLY A N 1
ATOM 677 C CA . GLY A 1 89 ? 9.283 0.261 -4.641 1.00 86.31 89 GLY A CA 1
ATOM 678 C C . GLY A 1 89 ? 7.798 0.538 -4.841 1.00 86.31 89 GLY A C 1
ATOM 679 O O . GLY A 1 89 ? 7.265 0.288 -5.922 1.00 86.31 89 GLY A O 1
ATOM 680 N N . SER A 1 90 ? 7.124 1.053 -3.818 1.00 86.25 90 SER A N 1
ATOM 681 C CA . SER A 1 90 ? 5.716 1.439 -3.912 1.00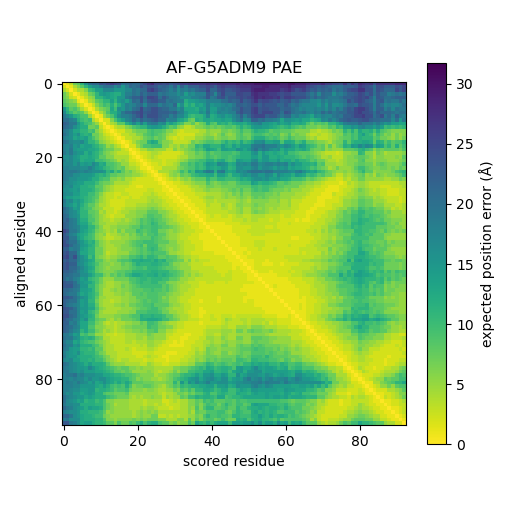 86.25 90 SER A CA 1
ATOM 682 C C . SER A 1 90 ? 5.434 2.706 -3.119 1.00 86.25 90 SER A C 1
ATOM 684 O O . SER A 1 90 ? 5.837 2.806 -1.962 1.00 86.25 90 SER A O 1
ATOM 686 N N . GLU A 1 91 ? 4.683 3.615 -3.724 1.00 86.31 91 GLU A N 1
ATOM 687 C CA . GLU A 1 91 ? 4.133 4.820 -3.108 1.00 86.31 91 GLU A CA 1
ATOM 688 C C . GLU A 1 91 ? 2.611 4.821 -3.301 1.00 86.31 91 GLU A C 1
ATOM 690 O O . GLU A 1 91 ? 2.095 4.265 -4.276 1.00 86.31 91 GLU A O 1
ATOM 695 N N . SER A 1 92 ? 1.862 5.356 -2.344 1.00 85.56 92 SER A N 1
ATOM 696 C CA . SER A 1 92 ? 0.397 5.427 -2.381 1.00 85.56 92 SER A CA 1
ATOM 697 C C . SER A 1 92 ? -0.079 6.635 -1.578 1.00 85.56 92 SER A C 1
ATOM 699 O O . SER A 1 92 ? 0.605 7.020 -0.629 1.00 85.56 92 SER A O 1
ATOM 701 N N . ASP A 1 93 ? -1.223 7.195 -1.979 1.00 73.62 93 ASP A N 1
ATOM 702 C CA . ASP A 1 93 ? -1.872 8.349 -1.330 1.00 73.62 93 ASP A CA 1
ATOM 703 C C . ASP A 1 93 ? -2.343 8.063 0.111 1.00 73.62 93 ASP A C 1
ATOM 705 O O . ASP A 1 93 ? -2.798 6.922 0.383 1.00 73.62 93 ASP A O 1
#